Protein AF-A0A2N6AUF3-F1 (afdb_monomer_lite)

Sequence (88 aa):
MRLLLDDNTVMECDVIGKFEVEEKVYIALLPEGNEDVLLYRFFEKDGEIELDRIEEDEEYYNVAEVYYDLFGPVETDEEEEMELVEEE

Structure (mmCIF, N/CA/C/O backbone):
data_AF-A0A2N6AUF3-F1
#
_entry.id   AF-A0A2N6AUF3-F1
#
loop_
_atom_site.group_PDB
_atom_site.id
_atom_site.type_symbol
_atom_site.label_atom_id
_atom_site.label_alt_id
_atom_site.label_comp_id
_atom_site.label_asym_id
_atom_site.label_entity_id
_atom_site.label_seq_id
_atom_site.pdbx_PDB_ins_code
_atom_site.Cartn_x
_atom_site.Cartn_y
_atom_site.Cartn_z
_atom_site.occupancy
_atom_site.B_iso_or_equiv
_atom_site.auth_seq_id
_atom_site.auth_comp_id
_atom_site.auth_asym_id
_atom_site.auth_atom_id
_atom_site.pdbx_PDB_model_num
ATOM 1 N N . MET A 1 1 ? -5.996 0.050 -14.855 1.00 72.88 1 MET A N 1
ATOM 2 C CA . MET A 1 1 ? -7.041 0.876 -14.189 1.00 72.88 1 MET A CA 1
ATOM 3 C C . MET A 1 1 ? -6.735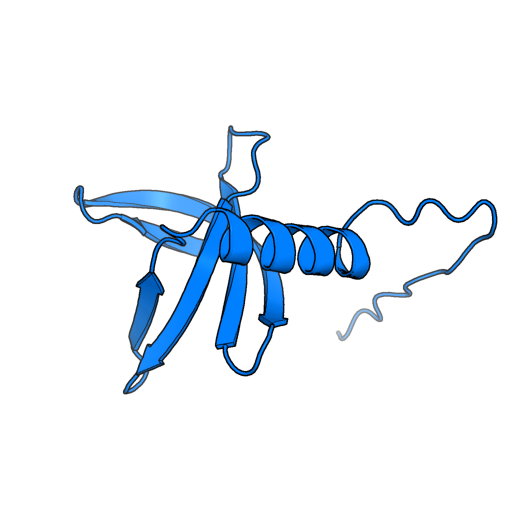 2.350 -14.460 1.00 72.88 1 MET A C 1
ATOM 5 O O . MET A 1 1 ? -5.571 2.675 -14.641 1.00 72.88 1 MET A O 1
ATOM 9 N N . ARG A 1 2 ? -7.733 3.245 -14.543 1.00 70.81 2 ARG A N 1
ATOM 10 C CA . ARG A 1 2 ? -7.481 4.693 -14.705 1.00 70.81 2 ARG A CA 1
ATOM 11 C C . ARG A 1 2 ? -7.812 5.418 -13.415 1.00 70.81 2 ARG A C 1
ATOM 13 O O . ARG A 1 2 ? -8.965 5.394 -12.992 1.00 70.81 2 ARG A O 1
ATOM 20 N N . LEU A 1 3 ? -6.807 6.040 -12.813 1.00 76.88 3 LEU A N 1
ATOM 21 C CA . LEU A 1 3 ? -6.953 6.791 -11.576 1.00 76.88 3 LEU A CA 1
ATOM 22 C C . LEU A 1 3 ? -7.024 8.278 -11.891 1.00 76.88 3 LEU A C 1
ATOM 24 O O . LEU A 1 3 ? -6.156 8.826 -12.567 1.00 76.88 3 LEU A O 1
ATOM 28 N N . LEU A 1 4 ? -8.086 8.913 -11.408 1.00 78.88 4 LEU A N 1
ATOM 29 C CA . LEU A 1 4 ? -8.219 10.362 -11.388 1.00 78.88 4 LEU A CA 1
ATOM 30 C C . LEU A 1 4 ? -7.552 10.863 -10.112 1.00 78.88 4 LEU A C 1
ATOM 32 O O . LEU A 1 4 ? -8.027 10.577 -9.015 1.00 78.88 4 LEU A O 1
ATOM 36 N N . LEU A 1 5 ? -6.442 11.580 -10.260 1.00 78.25 5 LEU A N 1
ATOM 37 C CA . LEU A 1 5 ? -5.789 12.238 -9.137 1.00 78.25 5 LEU A CA 1
ATOM 38 C C . LEU A 1 5 ? -6.494 13.558 -8.803 1.00 78.25 5 LEU A C 1
ATOM 40 O O . LEU A 1 5 ? -7.200 14.138 -9.631 1.00 78.25 5 LEU A O 1
ATOM 44 N N . ASP A 1 6 ? -6.234 14.059 -7.596 1.00 75.75 6 ASP A N 1
ATOM 45 C CA . ASP A 1 6 ? -6.762 15.334 -7.090 1.00 75.75 6 ASP A CA 1
ATOM 46 C C . ASP A 1 6 ? -6.395 16.539 -7.983 1.00 75.75 6 ASP A C 1
ATOM 48 O O . ASP A 1 6 ? -7.159 17.491 -8.103 1.00 75.75 6 ASP A O 1
ATOM 52 N N . ASP A 1 7 ? -5.282 16.454 -8.721 1.00 73.38 7 ASP A N 1
ATOM 53 C CA . ASP A 1 7 ? -4.838 17.472 -9.689 1.00 73.38 7 ASP A CA 1
ATOM 54 C C . ASP A 1 7 ? -5.592 17.417 -11.042 1.00 73.38 7 ASP A C 1
ATOM 56 O O . ASP A 1 7 ? -5.146 17.966 -12.045 1.00 73.38 7 ASP A O 1
ATOM 60 N N . ASN A 1 8 ? -6.723 16.705 -11.120 1.00 77.81 8 ASN A N 1
ATOM 61 C CA . ASN A 1 8 ? -7.482 16.441 -12.354 1.00 77.81 8 ASN A CA 1
ATOM 62 C C . ASN A 1 8 ? -6.701 15.697 -13.453 1.00 77.81 8 ASN A C 1
ATOM 64 O O . ASN A 1 8 ? -7.156 15.614 -14.599 1.00 77.81 8 ASN A O 1
ATOM 68 N N . THR A 1 9 ? -5.545 15.129 -13.122 1.00 79.19 9 THR A N 1
ATOM 69 C CA . THR A 1 9 ? -4.777 14.285 -14.032 1.00 79.19 9 THR A CA 1
ATOM 70 C C . THR A 1 9 ? -5.304 12.856 -13.994 1.00 79.19 9 THR A C 1
ATOM 72 O O . THR A 1 9 ? -5.724 12.350 -12.953 1.00 79.19 9 THR A O 1
ATOM 75 N N . VAL A 1 10 ? -5.314 12.205 -15.157 1.00 81.12 10 VAL A N 1
ATOM 76 C CA . VAL A 1 10 ? -5.618 10.778 -15.270 1.00 81.12 10 VAL A CA 1
ATOM 77 C C . VAL A 1 10 ? -4.299 10.050 -15.422 1.00 81.12 10 VAL A C 1
ATOM 79 O O . VAL A 1 10 ? -3.552 10.321 -16.361 1.00 81.12 10 VAL A O 1
ATOM 82 N N . MET A 1 11 ? -4.028 9.135 -14.505 1.00 82.75 11 MET A N 1
ATOM 83 C CA . MET A 1 11 ? -2.872 8.255 -14.557 1.00 82.75 11 MET A CA 1
ATOM 84 C C . MET A 1 11 ? -3.341 6.842 -14.887 1.00 82.75 11 MET A C 1
ATOM 86 O O . MET A 1 11 ? -4.330 6.353 -14.327 1.00 82.75 11 MET A O 1
ATOM 90 N N . GLU A 1 12 ? -2.653 6.205 -15.829 1.00 86.25 12 GLU A N 1
ATOM 91 C CA . GLU A 1 12 ? -2.835 4.784 -16.101 1.00 86.25 12 GLU A CA 1
ATOM 92 C C . GLU A 1 12 ? -1.947 4.016 -15.124 1.00 86.25 12 GLU A C 1
ATOM 94 O O . GLU A 1 12 ? -0.733 4.213 -15.075 1.00 86.25 12 GLU A O 1
ATOM 99 N N . CYS A 1 13 ? -2.591 3.215 -14.280 1.00 87.81 13 CYS A N 1
ATOM 100 C CA . CYS A 1 13 ? -1.916 2.382 -13.298 1.00 87.81 13 CYS A CA 1
ATOM 101 C C . CYS A 1 13 ? -2.381 0.944 -13.457 1.00 87.81 13 CYS A C 1
ATOM 103 O O . CYS A 1 13 ? -3.585 0.669 -13.592 1.00 87.81 13 CYS A O 1
ATOM 105 N N . ASP A 1 14 ? -1.432 0.031 -13.356 1.00 88.56 14 ASP A N 1
ATOM 106 C CA . ASP A 1 14 ? -1.700 -1.381 -13.191 1.00 88.56 14 ASP A CA 1
ATOM 107 C C . ASP A 1 14 ? -1.962 -1.687 -11.722 1.00 88.56 14 ASP A C 1
ATOM 109 O O . ASP A 1 14 ? -1.291 -1.195 -10.813 1.00 88.56 14 ASP A O 1
ATOM 113 N N . VAL A 1 15 ? -3.011 -2.469 -11.486 1.00 88.31 15 VAL A N 1
ATOM 114 C CA . VAL A 1 15 ? -3.353 -2.935 -10.145 1.00 88.31 15 VAL A CA 1
ATOM 115 C C . VAL A 1 15 ? -2.564 -4.208 -9.921 1.00 88.31 15 VAL A C 1
ATOM 117 O O . VAL A 1 15 ? -2.830 -5.206 -10.585 1.00 88.31 15 VAL A O 1
ATOM 120 N N . ILE A 1 16 ? -1.613 -4.169 -8.991 1.00 89.00 16 ILE A N 1
ATOM 121 C CA . ILE A 1 16 ? -0.843 -5.359 -8.617 1.00 89.00 16 ILE A CA 1
ATOM 122 C C . ILE A 1 16 ? -1.744 -6.294 -7.814 1.00 89.00 16 ILE A C 1
ATOM 124 O O . ILE A 1 16 ? -1.848 -7.482 -8.096 1.00 89.00 16 ILE A O 1
ATOM 128 N N . GLY A 1 17 ? -2.457 -5.725 -6.842 1.00 87.00 17 GLY A N 1
ATOM 129 C CA . GLY A 1 17 ? -3.388 -6.462 -6.008 1.00 87.00 17 GLY A CA 1
ATOM 130 C C . GLY A 1 17 ? -3.991 -5.603 -4.906 1.00 87.00 17 GLY A C 1
ATOM 131 O O . GLY A 1 17 ? -3.573 -4.468 -4.666 1.00 87.00 17 GLY A O 1
ATOM 132 N N . LYS A 1 18 ? -4.997 -6.164 -4.237 1.00 91.31 18 LYS A N 1
ATOM 133 C CA . LYS A 1 18 ? -5.621 -5.603 -3.036 1.00 91.31 18 LYS A CA 1
ATOM 134 C C . LYS A 1 18 ? -5.512 -6.612 -1.902 1.00 91.31 18 LYS A C 1
ATOM 136 O O . LYS A 1 18 ? -5.668 -7.809 -2.138 1.00 91.31 18 LYS A O 1
ATOM 141 N N . PHE A 1 19 ? -5.258 -6.132 -0.698 1.00 92.19 19 PHE A N 1
ATOM 142 C CA . PHE A 1 19 ? -5.020 -6.970 0.471 1.00 92.19 19 PHE A CA 1
ATOM 143 C C . PHE A 1 19 ? -5.499 -6.256 1.734 1.00 92.19 19 PHE A C 1
ATOM 145 O O . PHE A 1 19 ? -5.716 -5.047 1.730 1.00 92.19 19 PHE A O 1
ATOM 152 N N . GLU A 1 20 ? -5.721 -7.009 2.804 1.00 91.88 20 GLU A N 1
ATOM 153 C CA . GLU A 1 20 ? -6.202 -6.478 4.079 1.00 91.88 20 GLU A CA 1
ATOM 154 C C . GLU A 1 20 ? -5.088 -6.559 5.126 1.00 91.88 20 GLU A C 1
ATOM 156 O O . GLU A 1 20 ? -4.446 -7.598 5.269 1.00 91.88 20 GLU A O 1
ATOM 161 N N . VAL A 1 21 ? -4.864 -5.464 5.852 1.00 92.12 21 VAL A N 1
ATOM 162 C CA . VAL A 1 21 ? -3.890 -5.362 6.946 1.00 92.12 21 VAL A CA 1
ATOM 163 C C . VAL A 1 21 ? -4.587 -4.709 8.130 1.00 92.12 21 VAL A C 1
ATOM 165 O O . VAL A 1 21 ? -5.132 -3.616 7.999 1.00 92.12 21 VAL A O 1
ATOM 168 N N . GLU A 1 22 ? -4.598 -5.381 9.281 1.00 87.31 22 GLU A N 1
ATOM 169 C CA . GLU A 1 22 ? -5.209 -4.863 10.517 1.00 87.31 22 GLU A CA 1
ATOM 170 C C . GLU A 1 22 ? -6.650 -4.342 10.323 1.00 87.31 22 GLU A C 1
ATOM 172 O O . GLU A 1 22 ? -6.990 -3.235 10.739 1.00 87.31 22 GLU A O 1
ATOM 177 N N . GLU A 1 23 ? -7.497 -5.135 9.650 1.00 87.69 23 GLU A N 1
ATOM 178 C CA . GLU A 1 23 ? -8.911 -4.814 9.360 1.00 87.69 23 GLU A CA 1
ATOM 179 C C . GLU A 1 23 ? -9.120 -3.598 8.428 1.00 87.69 23 GLU A C 1
ATOM 181 O O . GLU A 1 23 ? -10.239 -3.102 8.276 1.00 87.69 23 GLU A O 1
ATOM 186 N N . LYS A 1 24 ? -8.057 -3.106 7.781 1.00 90.62 24 LYS A N 1
ATOM 187 C CA . LYS A 1 24 ? -8.104 -2.059 6.753 1.00 90.62 24 LYS A CA 1
ATOM 188 C C . LYS A 1 24 ? -7.703 -2.646 5.402 1.00 90.62 24 LYS A C 1
ATOM 190 O O . LYS A 1 24 ? -6.774 -3.444 5.313 1.00 90.62 24 LYS A O 1
ATOM 195 N N . VAL A 1 25 ? -8.379 -2.230 4.336 1.00 92.62 25 VAL A N 1
ATOM 196 C CA . VAL A 1 25 ? -8.080 -2.692 2.974 1.00 92.62 25 VAL A CA 1
ATOM 197 C C . VAL A 1 25 ? -7.093 -1.735 2.313 1.00 92.62 25 VAL A C 1
ATOM 199 O O . VAL A 1 25 ? -7.251 -0.517 2.378 1.00 92.62 25 VAL A O 1
ATOM 202 N N . TYR A 1 26 ? -6.091 -2.291 1.646 1.00 94.12 26 TYR A N 1
ATOM 203 C CA . TYR A 1 26 ? -5.058 -1.571 0.9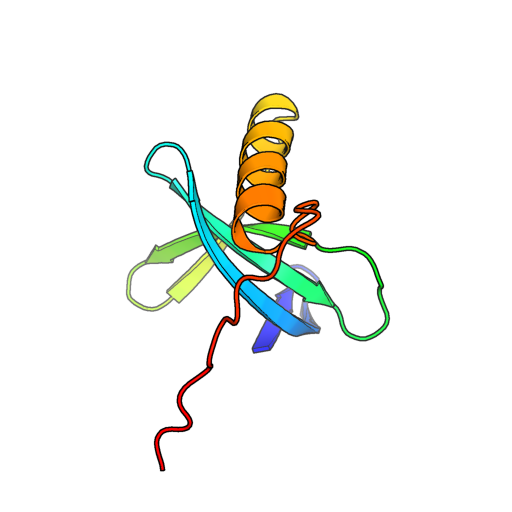14 1.00 94.12 26 TYR A CA 1
ATOM 204 C C . TYR A 1 26 ? -4.969 -2.079 -0.522 1.00 94.12 26 TYR A C 1
ATOM 206 O O . TYR A 1 26 ? -5.367 -3.202 -0.845 1.00 94.12 26 TYR A O 1
ATOM 214 N N . ILE A 1 27 ? -4.451 -1.224 -1.397 1.00 91.81 27 ILE A N 1
ATOM 215 C CA . ILE A 1 27 ? -4.233 -1.515 -2.808 1.00 91.81 27 ILE A CA 1
ATOM 216 C C . ILE A 1 27 ? -2.812 -1.119 -3.207 1.00 91.81 27 ILE A C 1
ATOM 218 O O . ILE A 1 27 ? -2.331 -0.038 -2.857 1.00 91.81 27 ILE A O 1
ATOM 222 N N . ALA A 1 28 ? -2.160 -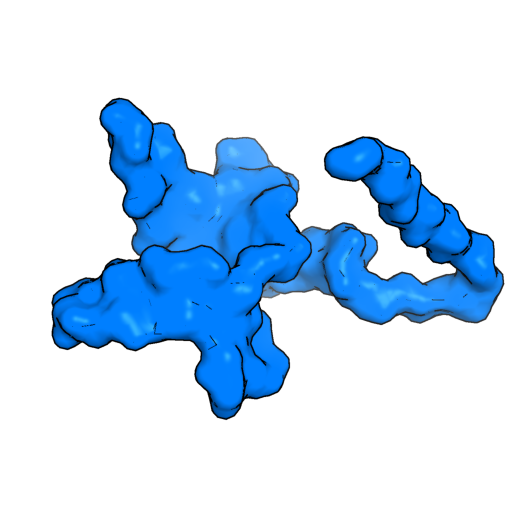2.009 -3.953 1.00 92.25 28 ALA A N 1
ATOM 223 C CA . ALA A 1 28 ? -0.864 -1.777 -4.567 1.00 92.25 28 ALA A CA 1
ATOM 224 C C . ALA A 1 28 ? -1.040 -1.453 -6.053 1.00 92.25 28 ALA A C 1
ATOM 226 O O . ALA A 1 28 ? -1.686 -2.191 -6.806 1.00 92.25 28 ALA A O 1
ATOM 227 N N . LEU A 1 29 ? -0.472 -0.324 -6.463 1.00 90.75 29 LEU A N 1
ATOM 228 C CA . LEU A 1 29 ? -0.638 0.259 -7.788 1.00 90.75 29 LEU A CA 1
ATOM 229 C C . LEU A 1 29 ? 0.731 0.534 -8.402 1.00 90.75 29 LEU A C 1
ATOM 231 O O . LEU A 1 29 ? 1.557 1.195 -7.780 1.00 90.75 29 LEU A O 1
ATOM 235 N N . LEU A 1 30 ? 0.951 0.085 -9.633 1.00 90.25 30 LEU A N 1
ATOM 236 C CA . LEU A 1 30 ? 2.147 0.399 -10.406 1.00 90.25 30 LEU A CA 1
ATOM 237 C C . LEU A 1 30 ? 1.782 1.393 -11.518 1.00 90.25 30 LEU A C 1
ATOM 239 O O . LEU A 1 30 ? 1.002 1.045 -12.404 1.00 90.25 30 LEU A O 1
ATOM 243 N N . PRO A 1 31 ? 2.285 2.635 -11.490 1.00 89.31 31 PRO A N 1
ATOM 244 C CA . PRO A 1 31 ? 2.034 3.594 -12.560 1.00 89.31 31 PRO A CA 1
ATOM 245 C C . PRO A 1 31 ? 2.738 3.183 -13.854 1.00 89.31 31 PRO A C 1
ATOM 247 O O . PRO A 1 31 ? 3.921 2.842 -13.830 1.00 89.31 31 PRO A O 1
ATOM 250 N N . GLU A 1 32 ? 2.075 3.328 -15.004 1.00 84.81 32 GLU A N 1
ATOM 251 C CA . GLU A 1 32 ? 2.768 3.175 -16.285 1.00 84.81 32 GLU A CA 1
ATOM 252 C C . GLU A 1 32 ? 3.874 4.233 -16.425 1.00 84.81 32 GLU A C 1
ATOM 254 O O . GLU A 1 32 ? 3.651 5.440 -16.293 1.00 84.81 32 GLU A O 1
ATOM 259 N N . GLY A 1 33 ? 5.097 3.773 -16.692 1.00 83.69 33 GLY A N 1
ATOM 260 C CA . GLY A 1 33 ? 6.275 4.633 -16.814 1.00 83.69 33 GLY A CA 1
ATOM 261 C C . GLY A 1 33 ? 6.986 4.954 -15.495 1.00 83.69 33 GLY A C 1
ATOM 262 O O . GLY A 1 33 ? 7.917 5.759 -15.518 1.00 83.69 33 GLY A O 1
ATOM 263 N N . ASN A 1 34 ? 6.590 4.334 -14.378 1.00 82.81 34 ASN A N 1
ATOM 264 C CA . ASN A 1 34 ? 7.367 4.314 -13.136 1.00 82.81 34 ASN A CA 1
ATOM 265 C C . ASN A 1 34 ? 7.638 2.869 -12.704 1.00 82.81 34 ASN A C 1
ATOM 267 O O . ASN A 1 34 ? 6.860 1.966 -12.995 1.00 82.81 34 ASN A O 1
ATOM 271 N N . GLU A 1 35 ? 8.752 2.661 -12.005 1.00 82.94 35 GLU A N 1
ATOM 272 C CA . GLU A 1 35 ? 9.116 1.358 -11.426 1.00 82.94 35 GLU A CA 1
ATOM 273 C C . GLU A 1 35 ? 8.696 1.254 -9.949 1.00 82.94 35 GLU A C 1
ATOM 275 O O . GLU A 1 35 ? 8.746 0.179 -9.356 1.00 82.94 35 GLU A O 1
ATOM 280 N N . ASP A 1 36 ? 8.256 2.368 -9.358 1.00 86.62 36 ASP A N 1
ATOM 281 C CA . ASP A 1 36 ? 7.872 2.455 -7.956 1.00 86.62 36 ASP A CA 1
ATOM 282 C C . ASP A 1 36 ? 6.409 2.047 -7.742 1.00 86.62 36 ASP A C 1
ATOM 284 O O . ASP A 1 36 ? 5.482 2.626 -8.319 1.00 86.62 36 ASP A O 1
ATOM 288 N N . VAL A 1 37 ? 6.205 1.075 -6.853 1.00 89.50 37 VAL A N 1
ATOM 289 C CA . VAL A 1 37 ? 4.876 0.654 -6.399 1.00 89.50 37 VAL A CA 1
ATOM 290 C C . VAL A 1 37 ? 4.322 1.677 -5.415 1.00 89.50 37 VAL A C 1
ATOM 292 O O . VAL A 1 37 ? 4.981 2.063 -4.451 1.00 89.50 37 VAL A O 1
ATOM 295 N N . LEU A 1 38 ? 3.076 2.083 -5.635 1.00 90.25 38 LEU A N 1
ATOM 296 C CA . LEU A 1 38 ? 2.343 2.972 -4.754 1.00 90.25 38 LEU A CA 1
ATOM 297 C C . LEU A 1 38 ? 1.344 2.188 -3.902 1.00 90.25 38 LEU A C 1
ATOM 299 O O . LEU A 1 38 ? 0.483 1.482 -4.430 1.00 90.25 38 LEU A O 1
ATOM 303 N N . LEU A 1 39 ? 1.428 2.369 -2.587 1.00 92.19 39 LEU A N 1
ATOM 304 C CA . LEU A 1 39 ? 0.518 1.773 -1.613 1.00 92.19 39 LEU A CA 1
ATOM 305 C C . LEU A 1 39 ? -0.476 2.826 -1.118 1.00 92.19 39 LEU A C 1
ATOM 307 O O . LEU A 1 39 ? -0.084 3.896 -0.650 1.00 92.19 39 LEU A O 1
ATOM 311 N N . TYR A 1 40 ? -1.764 2.510 -1.224 1.00 92.25 40 TYR A N 1
ATOM 312 C CA . TYR A 1 40 ? -2.860 3.362 -0.764 1.00 92.25 40 TYR A CA 1
ATOM 313 C C . TYR A 1 40 ? -3.870 2.546 0.037 1.00 92.25 40 TYR A C 1
ATOM 315 O O . TYR A 1 40 ? -4.094 1.366 -0.241 1.00 92.25 40 TYR A O 1
ATOM 323 N N . ARG A 1 41 ? -4.532 3.189 1.000 1.00 92.81 41 ARG A N 1
ATOM 324 C CA . ARG A 1 41 ? -5.728 2.628 1.633 1.00 92.81 41 ARG A CA 1
ATOM 325 C C . ARG A 1 41 ? -6.870 2.671 0.636 1.00 92.81 41 ARG A C 1
ATOM 327 O O . ARG A 1 41 ? -7.113 3.702 0.013 1.00 92.81 41 ARG A O 1
ATOM 334 N N . PHE A 1 42 ? -7.565 1.557 0.507 1.00 92.06 42 PHE A N 1
ATOM 335 C CA . PHE A 1 42 ? -8.708 1.407 -0.369 1.00 92.06 42 PHE A CA 1
ATOM 336 C C . PHE A 1 42 ? -9.992 1.448 0.455 1.00 92.06 42 PHE A C 1
ATOM 338 O O . PHE A 1 42 ? -10.197 0.628 1.350 1.00 92.06 42 PHE A O 1
ATOM 345 N N . PHE A 1 43 ? -10.882 2.373 0.114 1.00 88.94 43 PHE A N 1
ATOM 346 C CA . PHE A 1 43 ? -12.210 2.475 0.695 1.00 88.94 43 PHE A CA 1
ATOM 347 C C . PHE A 1 43 ? -13.252 2.378 -0.411 1.0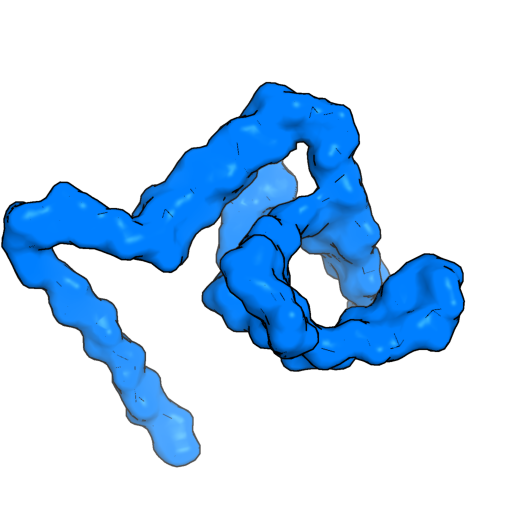0 88.94 43 PHE A C 1
ATOM 349 O O . PHE A 1 43 ? -13.155 3.039 -1.439 1.00 88.94 43 PHE A O 1
ATOM 356 N N . GLU A 1 44 ? -14.274 1.560 -0.191 1.00 85.06 44 GLU A N 1
ATOM 357 C CA . GLU A 1 44 ? -15.445 1.513 -1.058 1.00 85.06 44 GLU A CA 1
ATOM 358 C C . GLU A 1 44 ? -16.638 2.045 -0.270 1.00 85.06 44 GLU A C 1
ATOM 360 O O . GLU A 1 44 ? -16.999 1.508 0.782 1.00 85.06 44 GLU A O 1
ATOM 365 N N . LYS A 1 45 ? -17.246 3.125 -0.762 1.00 84.06 45 LYS A N 1
ATOM 366 C CA . LYS A 1 45 ? -18.386 3.765 -0.112 1.00 84.06 45 LYS A CA 1
ATOM 367 C C . LYS A 1 45 ? -19.441 4.124 -1.145 1.00 84.06 45 LYS A C 1
ATOM 369 O O . LYS A 1 45 ? -19.185 4.884 -2.063 1.00 84.06 45 LYS A O 1
ATOM 374 N N . ASP A 1 46 ? -20.640 3.570 -0.982 1.00 81.75 46 ASP A N 1
ATOM 375 C CA . ASP A 1 46 ? -21.788 3.807 -1.878 1.00 81.75 46 ASP A CA 1
ATOM 376 C C . ASP A 1 46 ? -21.507 3.500 -3.369 1.00 81.75 46 ASP A C 1
ATOM 378 O O . ASP A 1 46 ? -22.132 4.051 -4.269 1.00 81.75 46 ASP A O 1
ATOM 382 N N . GLY A 1 47 ? -20.562 2.592 -3.645 1.00 79.75 47 GLY A N 1
ATOM 383 C CA . GLY A 1 47 ? -20.115 2.270 -5.005 1.00 79.75 47 GLY A CA 1
ATOM 384 C C . GLY A 1 47 ? -19.086 3.248 -5.583 1.00 79.75 47 GLY A C 1
ATOM 385 O O . GLY A 1 47 ? -18.674 3.081 -6.731 1.00 79.75 47 GLY A O 1
ATOM 386 N N . GLU A 1 48 ? -18.649 4.236 -4.802 1.00 79.50 48 GLU A N 1
ATOM 387 C CA . GLU A 1 48 ? -17.502 5.087 -5.103 1.00 79.50 48 GLU A CA 1
ATOM 388 C C . GLU A 1 48 ? -16.240 4.503 -4.455 1.00 79.50 48 GLU A C 1
ATOM 390 O O . GLU A 1 48 ? -16.254 4.051 -3.307 1.00 79.50 48 GLU A O 1
ATOM 395 N N . ILE A 1 49 ? -15.146 4.486 -5.216 1.00 81.94 49 ILE A N 1
ATOM 396 C CA . ILE A 1 49 ? -13.832 4.059 -4.736 1.00 81.94 49 ILE A CA 1
ATOM 397 C C . ILE A 1 49 ? -13.082 5.305 -4.273 1.00 81.94 49 ILE A C 1
ATOM 399 O O . ILE A 1 49 ? -12.847 6.216 -5.067 1.00 81.94 49 ILE A O 1
ATOM 403 N N . GLU A 1 50 ? -12.667 5.314 -3.014 1.00 86.69 50 GLU A N 1
ATOM 404 C CA . GLU A 1 50 ? -11.837 6.352 -2.412 1.00 86.69 50 GLU A CA 1
ATOM 405 C C . GLU A 1 50 ? -10.462 5.760 -2.065 1.00 86.69 50 GLU A C 1
ATOM 407 O O . GLU A 1 50 ? -10.360 4.660 -1.519 1.00 86.69 50 GLU A O 1
ATOM 412 N N . LEU A 1 51 ? -9.393 6.488 -2.397 1.00 89.19 51 LEU A N 1
ATOM 413 C CA . LEU A 1 51 ? -8.020 6.110 -2.066 1.00 89.19 51 LEU A CA 1
ATOM 414 C C . LEU A 1 51 ? -7.416 7.143 -1.119 1.00 89.19 51 LEU A C 1
ATOM 416 O O . LEU A 1 51 ? -7.431 8.335 -1.422 1.00 89.19 51 LEU A O 1
ATOM 420 N N . ASP A 1 52 ? -6.845 6.680 -0.012 1.00 90.75 52 ASP A N 1
ATOM 421 C CA . ASP A 1 52 ? -6.211 7.534 0.998 1.00 90.75 52 ASP A CA 1
ATOM 422 C C . ASP A 1 52 ? -4.723 7.194 1.138 1.00 90.75 52 ASP A C 1
ATOM 424 O O . ASP A 1 52 ? -4.313 6.034 1.011 1.00 90.75 52 ASP A O 1
ATOM 428 N N . ARG A 1 53 ? -3.894 8.217 1.362 1.00 90.19 53 ARG A N 1
ATOM 429 C CA . ARG A 1 53 ? -2.446 8.034 1.523 1.00 90.19 53 ARG A CA 1
ATOM 430 C C . ARG A 1 53 ? -2.128 7.559 2.929 1.00 90.19 53 ARG A C 1
ATOM 432 O O . ARG A 1 53 ? -2.709 8.021 3.903 1.00 90.19 53 ARG A O 1
ATOM 439 N N . ILE A 1 54 ? -1.140 6.682 3.027 1.00 92.38 54 ILE A N 1
ATOM 440 C CA . ILE A 1 54 ? -0.600 6.266 4.315 1.00 92.38 54 ILE A CA 1
ATOM 441 C C . ILE A 1 54 ? 0.366 7.361 4.779 1.00 92.38 54 ILE A C 1
ATOM 443 O O . ILE A 1 54 ? 1.437 7.533 4.202 1.00 92.38 54 ILE A O 1
ATOM 447 N N . GLU A 1 55 ? -0.044 8.151 5.769 1.00 90.94 55 GLU A N 1
ATOM 448 C CA . GLU A 1 55 ? 0.780 9.238 6.326 1.00 90.94 55 GLU A CA 1
ATOM 449 C C . GLU A 1 55 ? 1.711 8.764 7.450 1.00 90.94 55 GLU A C 1
ATOM 451 O O . GLU A 1 55 ? 2.671 9.452 7.792 1.00 90.94 55 GLU A O 1
ATOM 456 N N . GLU A 1 56 ? 1.413 7.611 8.047 1.00 92.69 56 GLU A N 1
ATOM 457 C CA . GLU A 1 56 ? 2.158 7.061 9.173 1.00 92.69 56 GLU A CA 1
ATOM 458 C C . GLU A 1 56 ? 3.206 6.059 8.679 1.00 92.69 56 GLU A C 1
ATOM 460 O O . GLU A 1 56 ? 2.861 5.056 8.055 1.00 92.69 56 GLU A O 1
ATOM 465 N N . ASP A 1 57 ? 4.486 6.314 8.971 1.00 92.50 57 ASP A N 1
ATOM 466 C CA . ASP A 1 57 ? 5.584 5.444 8.536 1.00 92.50 57 ASP A CA 1
ATOM 467 C C . ASP A 1 57 ? 5.415 3.997 9.026 1.00 92.50 57 ASP A C 1
ATOM 469 O O . ASP A 1 57 ? 5.616 3.070 8.249 1.00 92.50 57 ASP A O 1
ATOM 473 N N . GLU A 1 58 ? 5.032 3.789 10.293 1.00 92.75 58 GLU A N 1
ATOM 474 C CA . GLU A 1 58 ? 4.840 2.446 10.871 1.00 92.75 58 GLU A CA 1
ATOM 475 C C . GLU A 1 58 ? 3.769 1.657 10.109 1.00 92.75 58 GLU A C 1
ATOM 477 O O . GLU A 1 58 ? 4.005 0.519 9.702 1.00 92.75 58 GLU A O 1
ATOM 482 N N . GLU A 1 59 ? 2.631 2.293 9.824 1.00 92.44 59 GLU A N 1
ATOM 483 C CA . GLU A 1 59 ? 1.582 1.686 9.011 1.00 92.44 59 GLU A CA 1
ATOM 484 C C . GLU A 1 59 ? 2.081 1.370 7.596 1.00 92.44 59 GLU A C 1
ATOM 486 O O . GLU A 1 59 ? 1.821 0.285 7.078 1.00 92.44 59 GLU A O 1
ATOM 491 N N . TYR A 1 60 ? 2.841 2.280 6.979 1.00 92.06 60 TYR A N 1
ATOM 492 C CA . TYR A 1 60 ? 3.396 2.052 5.648 1.00 92.06 60 TYR A CA 1
ATOM 493 C C . TYR A 1 60 ? 4.328 0.838 5.628 1.00 92.06 60 TYR A C 1
ATOM 495 O O . TYR A 1 60 ? 4.226 0.014 4.720 1.00 92.06 60 TYR A O 1
ATOM 503 N N . TYR A 1 61 ? 5.201 0.692 6.631 1.00 92.44 61 TYR A N 1
ATOM 504 C CA . TYR A 1 61 ? 6.080 -0.472 6.745 1.00 92.44 61 TYR A CA 1
ATOM 505 C C . TYR A 1 61 ? 5.291 -1.773 6.893 1.00 92.44 61 TYR A C 1
ATOM 507 O O . TYR A 1 61 ? 5.589 -2.721 6.171 1.00 92.44 61 TYR A O 1
ATOM 515 N N . ASN A 1 62 ? 4.262 -1.810 7.745 1.00 92.75 62 ASN A N 1
ATOM 516 C CA . ASN A 1 62 ? 3.419 -3.001 7.908 1.00 92.75 62 ASN A CA 1
ATOM 517 C C . ASN A 1 62 ? 2.725 -3.384 6.593 1.00 92.75 62 ASN A C 1
ATOM 519 O O . ASN A 1 62 ? 2.733 -4.543 6.185 1.00 92.75 62 ASN A O 1
ATOM 523 N N . VAL A 1 63 ? 2.147 -2.402 5.899 1.00 93.06 63 VAL A N 1
ATOM 524 C CA . VAL A 1 63 ? 1.458 -2.620 4.619 1.00 93.06 63 VAL A CA 1
ATOM 525 C C . VAL A 1 63 ? 2.437 -3.068 3.537 1.00 93.06 63 VAL A C 1
ATOM 527 O O . VAL A 1 63 ? 2.120 -3.967 2.761 1.00 93.06 63 VAL A O 1
ATOM 530 N N . ALA A 1 64 ? 3.629 -2.473 3.491 1.00 91.44 64 ALA A N 1
ATOM 531 C CA . ALA A 1 64 ? 4.677 -2.856 2.558 1.00 91.44 64 ALA A CA 1
ATOM 532 C C . ALA A 1 64 ? 5.190 -4.275 2.830 1.00 91.44 64 ALA A C 1
ATOM 534 O O . ALA A 1 64 ? 5.378 -5.031 1.884 1.00 91.44 64 ALA A O 1
ATOM 535 N N . GLU A 1 65 ? 5.382 -4.657 4.094 1.00 91.69 65 GLU A N 1
ATOM 536 C CA . GLU A 1 65 ? 5.792 -6.012 4.474 1.00 91.69 65 GLU A CA 1
ATOM 537 C C . GLU A 1 65 ? 4.771 -7.045 3.991 1.00 91.69 65 GLU A C 1
ATOM 539 O O . GLU A 1 65 ? 5.138 -7.973 3.275 1.00 91.69 65 GLU A O 1
ATOM 544 N N . VAL A 1 66 ? 3.482 -6.827 4.276 1.00 92.00 66 VAL A N 1
ATOM 545 C CA . VAL A 1 66 ? 2.403 -7.705 3.797 1.00 92.00 66 VAL A CA 1
ATOM 546 C C . VAL A 1 66 ? 2.346 -7.729 2.269 1.00 92.00 66 VAL A C 1
ATOM 548 O O . VAL A 1 66 ? 2.148 -8.782 1.671 1.00 92.00 66 VAL A O 1
ATOM 551 N N . TYR A 1 67 ? 2.548 -6.584 1.614 1.00 91.62 67 TYR A N 1
ATOM 552 C CA . TYR A 1 67 ? 2.634 -6.532 0.159 1.00 91.62 67 TYR A CA 1
ATOM 553 C C . TYR A 1 67 ? 3.781 -7.399 -0.377 1.00 91.62 67 TYR A C 1
ATOM 555 O O . TYR A 1 67 ? 3.564 -8.164 -1.312 1.00 91.62 67 TYR A O 1
ATOM 563 N N . TYR A 1 68 ? 4.984 -7.301 0.190 1.00 88.69 68 TYR A N 1
ATOM 564 C CA . TYR A 1 68 ? 6.126 -8.103 -0.250 1.00 88.69 68 TYR A CA 1
ATOM 565 C C . TYR A 1 68 ? 5.954 -9.590 0.077 1.00 88.69 68 TYR A C 1
ATOM 567 O O . TYR A 1 68 ? 6.392 -10.421 -0.709 1.00 88.69 68 TYR A O 1
ATOM 575 N N . ASP A 1 69 ? 5.285 -9.933 1.174 1.00 88.06 69 ASP A N 1
ATOM 576 C CA . ASP A 1 69 ? 4.965 -11.322 1.517 1.00 88.06 69 ASP A CA 1
ATOM 577 C C . ASP A 1 69 ? 3.968 -11.943 0.520 1.00 88.06 69 ASP A C 1
ATOM 579 O O . ASP A 1 69 ? 4.138 -13.078 0.083 1.00 88.06 69 ASP A O 1
ATOM 583 N N . LEU A 1 70 ? 2.958 -11.173 0.095 1.00 88.06 70 LEU A N 1
ATOM 584 C CA . LEU A 1 70 ? 1.906 -11.645 -0.813 1.00 88.06 70 LEU A CA 1
ATOM 585 C C . LEU A 1 70 ? 2.271 -11.554 -2.305 1.00 88.06 70 LEU A C 1
ATOM 587 O O . LEU A 1 70 ? 1.881 -12.416 -3.090 1.00 88.06 70 LEU A O 1
ATOM 591 N N . PHE A 1 71 ? 2.950 -10.479 -2.710 1.00 85.75 71 PHE A N 1
ATOM 592 C CA . PHE A 1 71 ? 3.199 -10.107 -4.112 1.00 85.75 71 PHE A CA 1
ATOM 593 C C . PHE A 1 71 ? 4.681 -9.897 -4.434 1.00 85.75 71 PHE A C 1
ATOM 595 O O . PHE A 1 71 ? 5.034 -9.679 -5.595 1.00 85.75 71 PHE A O 1
ATOM 602 N N . GLY A 1 72 ? 5.552 -9.892 -3.426 1.00 78.44 72 GLY A N 1
ATOM 603 C CA . GLY A 1 72 ? 6.985 -9.769 -3.636 1.00 78.44 72 GLY A CA 1
ATOM 604 C C . GLY A 1 72 ? 7.578 -11.024 -4.275 1.00 78.44 72 GLY A C 1
ATOM 605 O O . GLY A 1 72 ? 6.924 -12.063 -4.388 1.00 78.44 72 GLY A O 1
ATOM 606 N N . PRO A 1 73 ? 8.837 -10.943 -4.726 1.00 70.56 73 PRO A N 1
ATOM 607 C CA . PRO A 1 73 ? 9.552 -12.127 -5.165 1.00 70.56 73 PRO A CA 1
ATOM 608 C C . PRO A 1 73 ? 9.691 -13.067 -3.966 1.00 70.56 73 PRO A C 1
ATOM 610 O O . PRO A 1 73 ? 10.323 -12.711 -2.973 1.00 70.56 73 PRO A O 1
ATOM 613 N N . VAL A 1 74 ? 9.102 -14.257 -4.053 1.00 60.03 74 VAL A N 1
ATOM 614 C CA . VAL A 1 74 ? 9.261 -15.267 -3.009 1.00 60.03 74 VAL A CA 1
ATOM 615 C C . VAL A 1 74 ? 10.743 -15.658 -2.972 1.00 60.03 74 VAL A C 1
ATOM 617 O O . VAL A 1 74 ? 11.245 -16.290 -3.900 1.00 60.03 74 VAL A O 1
ATOM 620 N N . GLU A 1 75 ? 11.480 -15.253 -1.933 1.00 53.09 75 GLU A N 1
ATOM 621 C CA . GLU A 1 75 ? 12.865 -15.696 -1.694 1.00 53.09 75 GLU A CA 1
ATOM 622 C C . GLU A 1 75 ? 12.904 -17.134 -1.134 1.00 53.09 75 GLU A C 1
ATOM 624 O O . GLU A 1 75 ? 13.679 -17.451 -0.230 1.00 53.09 75 GLU A O 1
ATOM 629 N N . THR A 1 76 ? 12.078 -18.035 -1.669 1.00 46.53 76 THR A N 1
ATOM 630 C CA . THR A 1 76 ? 12.307 -19.471 -1.526 1.00 46.53 76 THR A CA 1
ATOM 631 C C . THR A 1 76 ? 13.206 -19.920 -2.667 1.00 46.53 76 THR A C 1
ATOM 633 O O . THR A 1 76 ? 12.812 -20.045 -3.826 1.00 46.53 76 THR A O 1
ATOM 636 N N . ASP A 1 77 ? 14.450 -20.222 -2.314 1.00 55.59 77 ASP A N 1
ATOM 637 C CA . ASP A 1 77 ? 15.056 -21.444 -2.828 1.00 55.59 77 ASP A CA 1
ATOM 638 C C . ASP A 1 77 ? 14.008 -22.558 -2.590 1.00 55.59 77 ASP A C 1
ATOM 640 O O . ASP A 1 77 ? 13.734 -22.869 -1.436 1.00 55.59 77 ASP A O 1
ATOM 644 N N . GLU A 1 78 ? 13.356 -23.031 -3.662 1.00 52.84 78 GLU A N 1
ATOM 645 C CA . GLU A 1 78 ? 12.268 -24.036 -3.757 1.00 52.84 78 GLU A CA 1
ATOM 646 C C . GLU A 1 78 ? 10.898 -23.498 -4.254 1.00 52.84 78 GLU A C 1
ATOM 648 O O . GLU A 1 78 ? 10.119 -22.865 -3.551 1.00 52.84 78 GLU A O 1
ATOM 653 N N . GLU A 1 79 ? 10.654 -23.806 -5.533 1.00 57.59 79 GLU A N 1
ATOM 654 C CA . GLU A 1 79 ? 9.435 -23.748 -6.351 1.00 57.59 79 GLU A CA 1
ATOM 655 C C . GLU A 1 79 ? 8.084 -23.764 -5.596 1.00 57.59 79 GLU A C 1
ATOM 657 O O . GLU A 1 79 ? 7.721 -24.783 -5.015 1.00 57.59 79 GLU A O 1
ATOM 662 N N . GLU A 1 80 ? 7.252 -22.724 -5.758 1.00 50.28 80 GLU A N 1
ATOM 663 C CA . GLU A 1 80 ? 5.789 -22.898 -5.779 1.00 50.28 80 GLU A CA 1
ATOM 664 C C . GLU A 1 80 ? 5.170 -22.186 -6.994 1.00 50.28 80 GLU A C 1
ATOM 666 O O . GLU A 1 80 ? 5.187 -20.966 -7.156 1.00 50.28 80 GLU A O 1
ATOM 671 N N . GLU A 1 81 ? 4.660 -23.028 -7.886 1.00 52.50 81 GLU A N 1
ATOM 672 C CA . GLU A 1 81 ? 3.862 -22.758 -9.073 1.00 52.50 81 GLU A CA 1
ATOM 673 C C . GLU A 1 81 ? 2.522 -22.115 -8.671 1.00 52.50 81 GLU A C 1
ATOM 675 O O . GLU A 1 81 ? 1.609 -22.804 -8.223 1.00 52.50 81 GLU A O 1
ATOM 680 N N . MET A 1 82 ? 2.360 -20.797 -8.840 1.00 50.59 82 MET A N 1
ATOM 681 C CA . 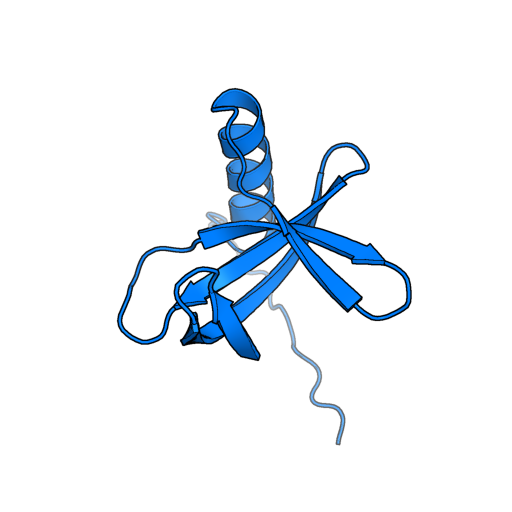MET A 1 82 ? 1.014 -20.216 -8.923 1.00 50.59 82 MET A CA 1
ATOM 682 C C . MET A 1 82 ? 0.490 -20.389 -10.352 1.00 50.59 82 MET A C 1
ATOM 684 O O . MET A 1 82 ? 0.687 -19.544 -11.226 1.00 50.59 82 MET A O 1
ATOM 688 N N . GLU A 1 83 ? -0.168 -21.527 -10.582 1.00 48.75 83 GLU A N 1
ATOM 689 C CA . GLU A 1 83 ? -1.021 -21.782 -11.743 1.00 48.75 83 GLU A CA 1
ATOM 690 C C . GLU A 1 83 ? -2.186 -20.774 -11.728 1.00 48.75 83 GLU A C 1
ATOM 692 O O . GLU A 1 83 ? -3.181 -20.945 -11.023 1.00 48.75 83 GLU A O 1
ATOM 697 N N . LEU A 1 84 ? -2.070 -19.685 -12.495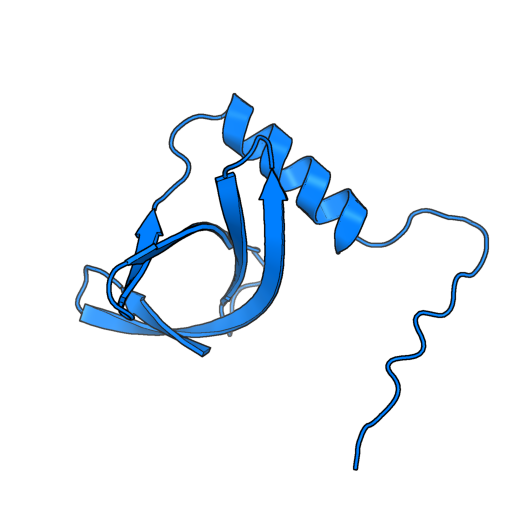 1.00 47.25 84 LEU A N 1
ATOM 698 C CA . LEU A 1 84 ? -3.239 -18.893 -12.871 1.00 47.25 84 LEU A CA 1
ATOM 699 C C . LEU A 1 84 ? -4.029 -19.718 -13.890 1.00 47.25 84 LEU A C 1
ATOM 701 O O . LEU A 1 84 ? -3.730 -19.703 -15.082 1.00 47.25 84 LEU A O 1
ATOM 705 N N . VAL A 1 85 ? -5.017 -20.466 -13.397 1.00 53.72 85 VAL A N 1
ATOM 706 C CA . VAL A 1 85 ? -6.066 -21.077 -14.217 1.00 53.72 85 VAL A CA 1
ATOM 707 C C . VAL A 1 85 ? -6.699 -20.005 -15.106 1.00 53.72 85 VAL A C 1
ATOM 709 O O . VAL A 1 85 ? -7.353 -19.079 -14.626 1.00 53.72 85 VAL A O 1
ATOM 712 N N . GLU A 1 86 ? -6.481 -20.129 -16.415 1.00 56.62 86 GLU A N 1
ATOM 713 C CA . GLU A 1 86 ? -7.250 -19.417 -17.431 1.00 56.62 86 GLU A CA 1
ATOM 714 C C . GLU A 1 86 ? -8.715 -19.876 -17.332 1.00 56.62 86 GLU A C 1
ATOM 716 O O . GLU A 1 86 ? -9.005 -21.053 -17.552 1.00 56.62 86 GLU A O 1
ATOM 721 N N . GLU A 1 87 ? -9.648 -18.970 -17.027 1.00 55.75 87 GLU A N 1
ATOM 722 C CA . GLU A 1 87 ? -11.070 -19.200 -17.311 1.00 55.75 87 GLU A CA 1
ATOM 723 C C . GLU A 1 87 ? -11.517 -18.370 -18.528 1.00 55.75 87 GLU A C 1
ATOM 725 O O . GLU A 1 87 ? -11.792 -17.175 -18.421 1.00 55.75 87 GLU A O 1
ATOM 730 N N . GLU A 1 88 ? -11.543 -19.111 -19.646 1.00 51.62 88 GLU A N 1
ATOM 731 C CA . GLU A 1 88 ? -12.364 -19.088 -20.883 1.00 51.62 88 GLU A CA 1
ATOM 732 C C . GLU A 1 88 ? -12.365 -17.881 -21.847 1.00 51.62 88 GLU A C 1
ATOM 734 O O . GLU A 1 88 ? -12.891 -16.791 -21.528 1.00 51.62 88 GLU A O 1
#

pLDDT: mean 81.13, std 14.02, range [46.53, 94.12]

Radius of gyration: 14.86 Å; chains: 1; bounding box: 37×42×32 Å

Secondary structure (DSSP, 8-state):
-EEE-TTS-EEEEEEEEEEEETTEEEEEEEETT--PPEEEEEEEETTEEEEEE---HHHHHHHHHHHHHHHS----SS----------

Foldseek 3Di:
DWDQDPVRDTWDWDWLDWDDDPNWIKTWIHTVPDPDIAIWTWDADPNDIDTHHDPDPVVVVRRVVVCCVVRNDPPDPDDDDPPPDDDD